Protein AF-A0A9P2UQJ8-F1 (afdb_monomer_lite)

Foldseek 3Di:
DDDDPVNLVVVLVVVQVVQDDQWDQDPVRDIWAACRVVQRDGDDVVSVVSVVVVVVVPDDDDDDDAQKDWDWDADPVRDIDIDIDGDPDHDDQWDDDPQWIQHPQFIDGVCAWTAGPVGTDGSPDDD

Secondary structure (DSSP, 8-state):
----HHHHHHHHHHHHHHH-TT-EE-TTS-EE--SGGGSS-SSHHHHHHHHHHHHHHT-------TTEEEEEEE-TTS-EEEEEEE-SS---SEEEETTEEEETTEEEETTS-EEETTEEE-TTS--

Structure (mmCIF, N/CA/C/O backbone):
data_AF-A0A9P2UQJ8-F1
#
_entry.id   AF-A0A9P2UQJ8-F1
#
loop_
_atom_site.group_PDB
_atom_site.id
_atom_site.type_symbol
_atom_site.label_atom_id
_atom_site.label_alt_id
_atom_site.label_comp_id
_atom_site.label_asym_id
_atom_site.label_entity_id
_atom_site.label_seq_id
_atom_site.pdbx_PDB_ins_code
_atom_site.Cartn_x
_atom_site.Cartn_y
_atom_site.Cartn_z
_atom_site.occupancy
_atom_site.B_iso_or_equiv
_atom_site.auth_seq_id
_atom_site.auth_comp_id
_atom_site.auth_asym_id
_atom_site.auth_atom_id
_atom_site.pdbx_PDB_model_num
ATOM 1 N N . GLU A 1 1 ? 41.812 -7.406 -41.317 1.00 83.56 1 GLU A N 1
ATOM 2 C CA . GLU A 1 1 ? 40.708 -6.963 -42.197 1.00 83.56 1 GLU A CA 1
ATOM 3 C C . GLU A 1 1 ? 40.238 -5.586 -41.745 1.00 83.56 1 GLU A C 1
ATOM 5 O O . GLU A 1 1 ? 40.305 -5.316 -40.551 1.00 83.56 1 GLU A O 1
ATOM 10 N N . ALA A 1 2 ? 39.834 -4.708 -42.665 1.00 92.06 2 ALA A N 1
ATOM 11 C CA . ALA A 1 2 ? 39.291 -3.392 -42.319 1.00 92.06 2 ALA A CA 1
ATOM 12 C C . ALA A 1 2 ? 37.768 -3.473 -42.125 1.00 92.06 2 ALA A C 1
ATOM 14 O O . ALA A 1 2 ? 37.097 -4.201 -42.856 1.00 92.06 2 ALA A O 1
ATOM 15 N N . VAL A 1 3 ? 37.223 -2.710 -41.171 1.00 92.94 3 VAL A N 1
ATOM 16 C CA . VAL A 1 3 ? 35.768 -2.540 -41.018 1.00 92.94 3 VAL A CA 1
ATOM 17 C C . VAL A 1 3 ? 35.234 -1.573 -42.075 1.00 92.94 3 VAL A C 1
ATOM 19 O O . VAL A 1 3 ? 35.863 -0.551 -42.353 1.00 92.94 3 VAL A O 1
ATOM 22 N N . ASN A 1 4 ? 34.079 -1.879 -42.670 1.00 94.56 4 ASN A N 1
ATOM 23 C CA . ASN A 1 4 ? 33.447 -1.034 -43.687 1.00 94.56 4 ASN A CA 1
ATOM 24 C C . ASN A 1 4 ? 32.151 -0.366 -43.185 1.00 94.56 4 ASN A C 1
ATOM 26 O O . ASN A 1 4 ? 31.550 -0.780 -42.192 1.00 94.56 4 ASN A O 1
ATOM 30 N N . GLY A 1 5 ? 31.694 0.667 -43.900 1.00 93.81 5 GLY A N 1
ATOM 31 C CA . GLY A 1 5 ? 30.512 1.445 -43.512 1.00 93.81 5 GLY A CA 1
ATOM 32 C C . GLY A 1 5 ? 29.219 0.627 -43.430 1.00 93.81 5 GLY A C 1
ATOM 33 O O . GLY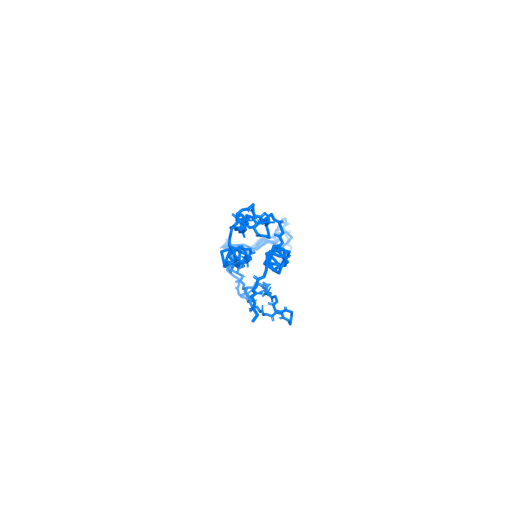 A 1 5 ? 28.381 0.906 -42.578 1.00 93.81 5 GLY A O 1
ATOM 34 N N . SER A 1 6 ? 29.071 -0.422 -44.249 1.00 94.75 6 SER A N 1
ATOM 35 C CA . SER A 1 6 ? 27.896 -1.305 -44.190 1.00 94.75 6 SER A CA 1
ATOM 36 C C . SER A 1 6 ? 27.872 -2.148 -42.912 1.00 94.75 6 SER A C 1
ATOM 38 O O . SER A 1 6 ? 26.819 -2.294 -42.294 1.00 94.75 6 SER A O 1
ATOM 40 N N . GLN A 1 7 ? 29.034 -2.626 -42.451 1.00 96.38 7 GLN A N 1
ATOM 41 C CA . GLN A 1 7 ? 29.155 -3.336 -41.176 1.00 96.38 7 GLN A CA 1
ATOM 42 C C . GLN A 1 7 ? 28.803 -2.409 -40.008 1.00 96.38 7 GLN A C 1
ATOM 44 O O . GLN A 1 7 ? 28.022 -2.795 -39.142 1.00 96.38 7 GLN A O 1
ATOM 49 N N . ILE A 1 8 ? 29.305 -1.169 -40.017 1.00 95.25 8 ILE A N 1
ATOM 50 C CA . ILE A 1 8 ? 28.993 -0.171 -38.982 1.00 95.25 8 ILE A CA 1
ATOM 51 C C . ILE A 1 8 ? 27.499 0.178 -38.993 1.00 95.25 8 ILE A C 1
ATOM 53 O O . ILE A 1 8 ? 26.865 0.159 -37.944 1.00 95.25 8 ILE A O 1
ATOM 57 N N . HIS A 1 9 ? 26.903 0.429 -40.162 1.00 95.25 9 HIS A N 1
ATOM 58 C CA . HIS A 1 9 ? 25.475 0.735 -40.275 1.00 95.25 9 HIS A CA 1
ATOM 59 C C . HIS A 1 9 ? 24.593 -0.414 -39.757 1.00 95.25 9 HIS A C 1
ATOM 61 O O . HIS A 1 9 ? 23.628 -0.178 -39.026 1.00 95.25 9 HIS A O 1
ATOM 67 N N . ASN A 1 10 ? 24.955 -1.663 -40.070 1.00 96.56 10 ASN A N 1
ATOM 68 C CA . ASN A 1 10 ? 24.267 -2.845 -39.552 1.00 96.56 10 ASN A CA 1
ATOM 69 C C . ASN A 1 10 ? 24.370 -2.941 -38.024 1.00 96.56 10 ASN A C 1
ATOM 71 O O . ASN A 1 10 ? 23.375 -3.250 -37.364 1.00 96.56 10 ASN A O 1
ATOM 75 N N . ILE A 1 11 ? 25.537 -2.631 -37.451 1.00 97.00 11 ILE A N 1
ATOM 76 C CA . ILE A 1 11 ? 25.733 -2.572 -35.996 1.00 97.00 11 ILE A CA 1
ATOM 77 C C . ILE A 1 11 ? 24.863 -1.466 -35.382 1.00 97.00 11 ILE A C 1
ATOM 79 O O . ILE A 1 11 ? 24.100 -1.746 -34.457 1.00 97.00 11 ILE A O 1
ATOM 83 N N . SER A 1 12 ? 24.897 -0.240 -35.913 1.00 97.50 12 SER A N 1
ATOM 84 C CA . SER A 1 12 ? 24.104 0.884 -35.392 1.00 97.50 12 SER A CA 1
ATOM 85 C C . SER A 1 12 ? 22.599 0.608 -35.444 1.00 97.50 12 SER A C 1
ATOM 87 O O . SER A 1 12 ? 21.891 0.875 -34.472 1.00 97.50 12 SER A O 1
ATOM 89 N N . ASN A 1 13 ? 22.102 0.004 -36.529 1.00 97.69 13 ASN A N 1
ATOM 90 C CA . ASN A 1 13 ? 20.703 -0.422 -36.626 1.00 97.69 13 ASN A CA 1
ATOM 91 C C . ASN A 1 13 ? 20.366 -1.549 -35.645 1.00 97.69 13 ASN A C 1
ATOM 93 O O . ASN A 1 13 ? 19.287 -1.540 -35.052 1.00 97.69 13 ASN A O 1
ATOM 97 N N . SER A 1 14 ? 21.283 -2.496 -35.438 1.00 98.44 14 SER A N 1
ATOM 98 C CA . SER A 1 14 ? 21.096 -3.569 -34.455 1.00 98.44 14 SER A CA 1
ATOM 99 C C . SER A 1 14 ? 20.966 -3.001 -33.040 1.00 98.44 14 SER A C 1
ATOM 101 O O . SER A 1 14 ? 20.069 -3.403 -32.297 1.00 98.44 14 SER A O 1
ATOM 103 N N . ILE A 1 15 ? 21.791 -2.010 -32.683 1.00 97.88 15 ILE A N 1
ATOM 104 C CA . ILE A 1 15 ? 21.710 -1.316 -31.389 1.00 97.88 15 ILE A CA 1
ATOM 105 C C . ILE A 1 15 ? 20.413 -0.503 -31.288 1.00 97.88 15 ILE A C 1
ATOM 107 O O . ILE A 1 15 ? 19.699 -0.640 -30.296 1.00 97.88 15 ILE A O 1
ATOM 111 N N . LYS A 1 16 ? 20.057 0.282 -32.318 1.00 97.75 16 LYS A N 1
ATOM 112 C CA . LYS A 1 16 ? 18.780 1.017 -32.382 1.00 97.75 16 LYS A CA 1
ATOM 113 C C . LYS A 1 16 ? 17.593 0.096 -32.102 1.00 97.75 16 LYS A C 1
ATOM 115 O O . LYS A 1 16 ? 16.746 0.435 -31.282 1.00 97.75 16 LYS A O 1
ATOM 120 N N . ASN A 1 17 ? 17.543 -1.058 -32.763 1.00 97.31 17 ASN A N 1
ATOM 121 C CA . ASN A 1 17 ? 16.449 -2.015 -32.615 1.00 97.31 17 ASN A CA 1
ATOM 122 C C . ASN A 1 17 ? 16.469 -2.716 -31.251 1.00 97.31 17 ASN A C 1
ATOM 124 O O . ASN A 1 17 ? 15.408 -3.005 -30.709 1.00 97.31 17 ASN A O 1
ATOM 128 N N . SER A 1 18 ? 17.657 -2.947 -30.682 1.00 97.81 18 SER A N 1
ATOM 129 C CA . SER A 1 18 ? 17.806 -3.536 -29.344 1.00 97.81 18 SER A CA 1
ATOM 130 C C . SER A 1 18 ? 17.336 -2.592 -28.235 1.00 97.81 18 SER A C 1
ATOM 132 O O . SER A 1 18 ? 16.740 -3.045 -27.264 1.00 97.81 18 SER A O 1
ATOM 134 N N . ILE A 1 19 ? 17.578 -1.282 -28.372 1.00 97.25 19 ILE A N 1
ATOM 135 C CA . ILE A 1 19 ? 17.044 -0.268 -27.445 1.00 97.25 19 ILE A CA 1
ATOM 136 C C . ILE A 1 19 ? 15.545 -0.040 -27.709 1.00 97.25 19 ILE A C 1
ATOM 138 O O . ILE A 1 19 ? 14.756 0.073 -26.772 1.00 97.25 19 ILE A O 1
ATOM 142 N N . GLY A 1 20 ? 15.148 0.018 -28.983 1.00 96.75 20 GLY A N 1
ATOM 143 C CA . GLY A 1 20 ? 13.767 0.208 -29.420 1.00 96.75 20 GLY A CA 1
ATOM 144 C C . GLY A 1 20 ? 13.236 1.632 -29.216 1.00 96.75 20 GLY A C 1
ATOM 145 O O . GLY A 1 20 ? 13.993 2.602 -29.081 1.00 96.75 20 GLY A O 1
ATOM 146 N N . GLY A 1 21 ? 11.904 1.758 -29.214 1.00 96.31 21 GLY A N 1
ATOM 147 C CA . GLY A 1 21 ? 11.196 3.019 -28.978 1.00 96.31 21 GLY A CA 1
ATOM 148 C C . GLY A 1 21 ? 11.595 4.130 -29.954 1.00 96.31 21 GLY A C 1
ATOM 149 O O . GLY A 1 21 ? 11.667 3.913 -31.161 1.00 96.31 21 GLY A O 1
ATOM 150 N N . ASN A 1 22 ? 11.889 5.317 -29.417 1.00 96.56 22 ASN A N 1
ATOM 151 C CA . ASN A 1 22 ? 12.242 6.512 -30.193 1.00 96.56 22 ASN A CA 1
ATOM 152 C C . ASN A 1 22 ? 13.727 6.568 -30.602 1.00 96.56 22 ASN A C 1
ATOM 154 O O . ASN A 1 22 ? 14.223 7.637 -30.956 1.00 96.56 22 ASN A O 1
ATOM 158 N N . THR A 1 23 ? 14.470 5.464 -30.500 1.00 98.25 23 THR A N 1
ATOM 159 C CA . THR A 1 23 ? 15.896 5.457 -30.844 1.00 98.25 23 THR A CA 1
ATOM 160 C C . THR A 1 23 ? 16.091 5.608 -32.350 1.00 98.25 23 THR A C 1
ATOM 162 O O . THR A 1 23 ? 15.437 4.928 -33.141 1.00 98.25 23 THR A O 1
ATOM 165 N N . VAL A 1 24 ? 17.017 6.469 -32.767 1.00 97.56 24 VAL A N 1
ATOM 166 C CA . VAL A 1 24 ? 17.361 6.719 -34.172 1.00 97.56 24 VAL A CA 1
ATOM 167 C C . VAL A 1 24 ? 18.875 6.702 -34.372 1.00 97.56 24 VAL A C 1
ATOM 169 O O . VAL A 1 24 ? 19.627 7.078 -33.476 1.00 97.56 24 VAL A O 1
ATOM 172 N N . VAL A 1 25 ? 19.308 6.256 -35.556 1.00 97.94 25 VAL A N 1
ATOM 173 C CA . VAL A 1 25 ? 20.685 6.428 -36.043 1.00 97.94 25 VAL A CA 1
ATOM 174 C C . VAL A 1 25 ? 20.712 7.731 -36.836 1.00 97.94 25 VAL A C 1
ATOM 176 O O . VAL A 1 25 ? 19.961 7.868 -37.804 1.00 97.94 25 VAL A O 1
ATOM 179 N N . ASN A 1 26 ? 21.536 8.683 -36.418 1.00 96.69 26 ASN A N 1
ATOM 180 C CA . ASN A 1 26 ? 21.691 9.972 -37.084 1.00 96.69 26 ASN A CA 1
ATOM 181 C C . ASN A 1 26 ? 22.598 9.853 -38.323 1.00 96.69 26 ASN A C 1
ATOM 183 O O . ASN A 1 26 ? 23.359 8.889 -38.440 1.00 96.69 26 ASN A O 1
ATOM 187 N N . PRO A 1 27 ? 22.573 10.836 -39.245 1.00 95.31 27 PRO A N 1
ATOM 188 C CA . PRO A 1 27 ? 23.441 10.832 -40.426 1.00 95.31 27 PRO A CA 1
ATOM 189 C C . PRO A 1 27 ? 24.945 10.775 -40.116 1.00 95.31 27 PRO A C 1
ATOM 191 O O . PRO A 1 27 ? 25.710 10.249 -40.918 1.00 95.31 27 PRO A O 1
ATOM 194 N N . ASP A 1 28 ? 25.367 11.282 -38.955 1.00 94.31 28 ASP A N 1
ATOM 195 C CA . ASP A 1 28 ? 26.755 11.223 -38.472 1.00 94.31 28 ASP A CA 1
ATOM 196 C C . ASP A 1 28 ? 27.124 9.871 -37.822 1.00 94.31 28 ASP A C 1
ATOM 198 O O . ASP A 1 28 ? 28.241 9.691 -37.340 1.00 94.31 28 ASP A O 1
ATOM 202 N N . GLY A 1 29 ? 26.192 8.913 -37.802 1.00 93.00 29 GLY A N 1
ATOM 203 C CA . GLY A 1 29 ? 26.358 7.588 -37.210 1.00 93.00 29 GLY A CA 1
ATOM 204 C C . GLY A 1 29 ? 26.105 7.526 -35.702 1.00 93.00 29 GLY A C 1
ATOM 205 O O . GLY A 1 29 ? 26.084 6.422 -35.149 1.00 93.00 29 GLY A O 1
ATOM 206 N N . SER A 1 30 ? 25.880 8.663 -35.034 1.00 95.94 30 SER A N 1
ATOM 207 C CA . SER A 1 30 ? 25.524 8.697 -33.614 1.00 95.94 30 SER A CA 1
ATOM 208 C C . SER A 1 30 ? 24.115 8.143 -33.366 1.00 95.94 30 SER A C 1
ATOM 210 O O . SER A 1 30 ? 23.277 8.068 -34.267 1.00 95.94 30 SER A O 1
ATOM 212 N N . LEU A 1 31 ? 23.846 7.744 -32.122 1.00 97.75 31 LEU A N 1
ATOM 213 C CA . LEU A 1 31 ? 22.529 7.290 -31.683 1.00 97.75 31 LEU A CA 1
ATOM 214 C C . LEU A 1 31 ? 21.880 8.362 -30.811 1.00 97.75 31 LEU A C 1
ATOM 216 O O . LEU A 1 31 ? 22.459 8.800 -29.818 1.00 97.75 31 LEU A O 1
ATOM 220 N N . THR A 1 32 ? 20.646 8.733 -31.138 1.00 97.62 32 THR A N 1
ATOM 221 C CA . THR A 1 32 ? 19.792 9.530 -30.251 1.00 97.62 32 THR A CA 1
ATOM 222 C C . THR A 1 32 ? 18.635 8.671 -29.787 1.00 97.62 32 THR 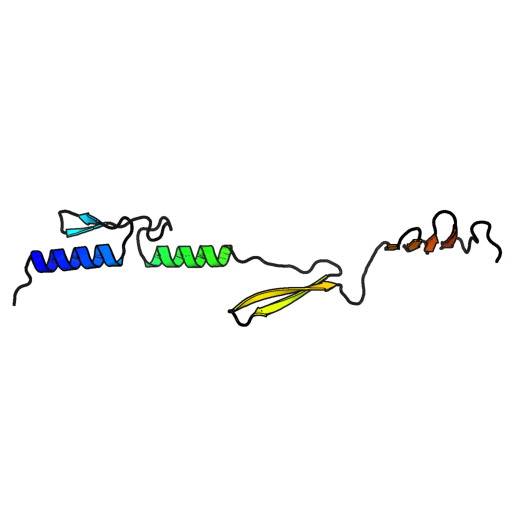A C 1
ATOM 224 O O . THR A 1 32 ? 17.966 8.029 -30.591 1.00 97.62 32 THR A O 1
ATOM 227 N N . THR A 1 33 ? 18.390 8.652 -28.482 1.00 97.75 33 THR A N 1
ATOM 228 C CA . THR A 1 33 ? 17.258 7.953 -27.878 1.00 97.75 33 THR A CA 1
ATOM 229 C C . THR A 1 33 ? 16.554 8.874 -26.895 1.00 97.75 33 THR A C 1
ATOM 231 O O . THR A 1 33 ? 17.147 9.799 -26.340 1.00 97.75 33 THR A O 1
ATOM 234 N N . SER A 1 34 ? 15.261 8.656 -26.708 1.00 97.81 34 SER A N 1
ATOM 235 C CA . SER A 1 34 ? 14.437 9.412 -25.775 1.00 97.81 34 SER A CA 1
ATOM 236 C C . SER A 1 34 ? 13.290 8.540 -25.294 1.00 97.81 34 SER A C 1
ATOM 238 O O . SER A 1 34 ? 12.880 7.606 -25.983 1.00 97.81 34 SER A O 1
ATOM 240 N N . ASN A 1 35 ? 12.762 8.870 -24.117 1.00 97.69 35 ASN A N 1
ATOM 241 C CA . ASN A 1 35 ? 11.570 8.246 -23.559 1.00 97.69 35 ASN A CA 1
ATOM 242 C C . ASN A 1 35 ? 11.608 6.702 -23.576 1.00 97.69 35 ASN A C 1
ATOM 244 O O . ASN A 1 35 ? 10.627 6.053 -23.948 1.00 97.69 35 ASN A O 1
ATOM 248 N N . ILE A 1 36 ? 12.748 6.106 -23.205 1.00 97.94 36 ILE A N 1
ATOM 249 C CA . ILE A 1 36 ? 12.937 4.648 -23.234 1.00 97.94 36 ILE A CA 1
ATOM 250 C C . ILE A 1 36 ? 11.861 3.996 -22.361 1.00 97.94 36 ILE A C 1
ATOM 252 O O . ILE A 1 36 ? 11.735 4.319 -21.179 1.00 97.94 36 ILE A O 1
ATOM 256 N N . GLY A 1 37 ? 11.056 3.111 -22.954 1.00 96.06 37 GLY A N 1
ATOM 257 C CA . 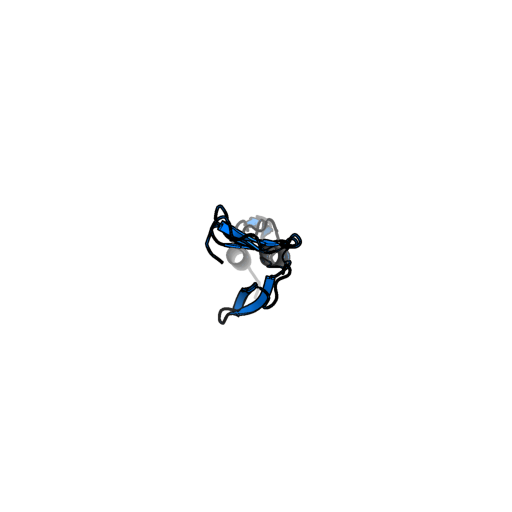GLY A 1 37 ? 9.962 2.429 -22.259 1.00 96.06 37 GLY A CA 1
ATOM 258 C C . GLY A 1 37 ? 8.872 3.357 -21.705 1.00 96.06 37 GLY A C 1
ATOM 259 O O . GLY A 1 37 ? 8.186 2.973 -20.766 1.00 96.06 37 GLY A O 1
ATOM 260 N N . GLY A 1 38 ? 8.733 4.585 -22.221 1.00 97.06 38 GLY A N 1
ATOM 261 C CA . GLY A 1 38 ? 7.751 5.550 -21.711 1.00 97.06 38 GLY A CA 1
ATOM 262 C C . GLY A 1 38 ? 8.146 6.234 -20.394 1.00 97.06 38 GLY A C 1
ATOM 263 O O . GLY A 1 38 ? 7.312 6.876 -19.765 1.00 97.06 38 GLY A O 1
ATOM 264 N N . THR A 1 39 ? 9.403 6.101 -19.958 1.00 97.81 39 THR A N 1
ATOM 265 C CA . THR A 1 39 ? 9.892 6.612 -18.659 1.00 97.81 39 THR A CA 1
ATOM 266 C C . THR A 1 39 ? 10.272 8.097 -18.661 1.00 97.81 39 THR A C 1
ATOM 268 O O . THR A 1 39 ? 10.672 8.645 -17.633 1.00 97.81 39 THR A O 1
ATOM 271 N N . GLY A 1 40 ? 10.247 8.752 -19.823 1.00 97.75 40 GLY A N 1
ATOM 272 C CA . GLY A 1 40 ? 10.779 10.102 -20.020 1.00 97.75 40 GLY A CA 1
ATOM 273 C C . GLY A 1 40 ? 12.312 10.199 -19.993 1.00 97.75 40 GLY A C 1
ATOM 274 O O . GLY A 1 40 ? 12.842 11.300 -20.123 1.00 97.75 40 GLY A O 1
ATOM 275 N N . LYS A 1 41 ? 13.048 9.087 -19.840 1.00 98.19 41 LYS A N 1
ATOM 276 C CA . LYS A 1 41 ? 14.523 9.075 -19.769 1.00 98.19 41 LYS A CA 1
ATOM 277 C C . LYS A 1 41 ? 15.166 8.746 -21.117 1.00 98.19 41 LYS A C 1
ATOM 279 O O . LYS A 1 41 ? 14.573 8.068 -21.955 1.00 98.19 41 LYS A O 1
ATOM 284 N N . ASN A 1 42 ? 16.392 9.220 -21.320 1.00 97.44 42 ASN A N 1
ATOM 285 C CA . ASN A 1 42 ? 17.166 9.076 -22.561 1.00 97.44 42 ASN A CA 1
ATOM 286 C C . ASN A 1 42 ? 18.388 8.148 -22.425 1.00 97.44 42 ASN A C 1
ATOM 288 O O . ASN A 1 42 ? 19.222 8.089 -23.321 1.00 97.44 42 ASN A O 1
ATOM 292 N N . ASN A 1 43 ? 18.516 7.427 -21.314 1.00 97.12 43 ASN A N 1
ATOM 293 C CA . ASN A 1 43 ? 19.506 6.370 -21.150 1.00 97.12 43 ASN A CA 1
ATOM 294 C C . ASN A 1 43 ? 18.907 5.210 -20.343 1.00 97.12 43 ASN A C 1
ATOM 296 O O . ASN A 1 43 ? 17.961 5.389 -19.573 1.00 97.12 43 ASN A O 1
ATOM 300 N N . ILE A 1 44 ? 19.449 4.010 -20.555 1.00 97.94 44 ILE A N 1
ATOM 301 C CA . ILE A 1 44 ? 18.879 2.762 -20.030 1.00 97.94 44 ILE A CA 1
ATOM 302 C C . ILE A 1 44 ? 18.959 2.708 -18.501 1.00 97.94 44 ILE A C 1
ATOM 304 O O . ILE A 1 44 ? 17.996 2.297 -17.857 1.00 97.94 44 ILE A O 1
ATOM 308 N N . ASN A 1 45 ? 20.075 3.144 -17.912 1.00 98.44 45 ASN A N 1
ATOM 309 C CA . ASN A 1 45 ? 20.262 3.113 -16.462 1.00 98.44 45 ASN A CA 1
ATOM 310 C C . ASN A 1 45 ? 19.202 3.954 -15.739 1.00 98.44 45 ASN A C 1
ATOM 312 O O . ASN A 1 45 ? 18.592 3.497 -14.768 1.00 98.44 45 ASN A O 1
ATOM 316 N N . ASP A 1 46 ? 18.945 5.159 -16.239 1.00 98.50 46 ASP A N 1
ATOM 317 C CA . ASP A 1 46 ? 17.973 6.063 -15.636 1.00 98.50 46 ASP A CA 1
ATOM 318 C C . ASP A 1 46 ? 16.542 5.603 -15.898 1.00 98.50 46 ASP A C 1
ATOM 320 O O . ASP A 1 46 ? 15.707 5.708 -15.003 1.00 98.50 46 ASP A O 1
ATOM 324 N N . ALA A 1 47 ? 16.253 5.044 -17.077 1.00 98.56 47 ALA A N 1
ATOM 325 C CA . ALA A 1 47 ? 14.950 4.446 -17.365 1.00 98.56 47 ALA A CA 1
ATOM 326 C C . ALA A 1 47 ? 14.640 3.286 -16.400 1.00 98.56 47 ALA A C 1
ATOM 328 O O . ALA A 1 47 ? 13.567 3.248 -15.799 1.00 98.56 47 ALA A O 1
ATOM 329 N N . ILE A 1 48 ? 15.596 2.375 -16.181 1.00 98.50 48 ILE A N 1
ATOM 330 C CA . ILE A 1 48 ? 15.456 1.264 -15.223 1.00 98.50 48 ILE A CA 1
ATOM 331 C C . ILE A 1 48 ? 15.321 1.793 -13.791 1.00 98.50 48 ILE A C 1
ATOM 333 O O . ILE A 1 48 ? 14.500 1.297 -13.014 1.00 98.50 48 ILE A O 1
ATOM 337 N N . SER A 1 49 ? 16.101 2.814 -13.435 1.00 98.56 49 SER A N 1
ATOM 338 C CA . SER A 1 49 ? 16.017 3.454 -12.121 1.00 98.56 49 SER A CA 1
ATOM 339 C C . SER A 1 49 ? 14.655 4.112 -11.897 1.00 98.56 49 SER A C 1
ATOM 341 O O . SER A 1 49 ? 14.093 3.981 -10.809 1.00 98.56 49 SER A O 1
ATOM 343 N N . GLU A 1 50 ? 14.089 4.758 -12.920 1.00 98.62 50 GLU A N 1
ATOM 344 C CA . GLU A 1 50 ? 12.739 5.323 -12.880 1.00 98.62 50 GLU A CA 1
ATOM 345 C C . GLU A 1 50 ? 11.701 4.221 -12.672 1.00 98.62 50 GLU A C 1
ATOM 347 O O . GLU A 1 50 ? 10.942 4.301 -11.713 1.00 98.62 50 GLU A O 1
ATOM 352 N N . VAL A 1 51 ? 11.736 3.138 -13.458 1.00 98.25 51 VAL A N 1
ATOM 353 C CA . VAL A 1 51 ? 10.818 1.994 -13.289 1.00 98.25 51 VAL A CA 1
ATOM 354 C C . VAL A 1 51 ? 10.901 1.414 -11.875 1.00 98.25 51 VAL A C 1
ATOM 356 O O . VAL A 1 51 ? 9.873 1.183 -11.235 1.00 98.25 51 VAL A O 1
ATOM 359 N N . LYS A 1 52 ? 12.114 1.231 -11.338 1.00 98.06 52 LYS A N 1
ATOM 360 C CA . LYS A 1 52 ? 12.324 0.771 -9.957 1.00 98.06 52 LYS A CA 1
ATOM 361 C C . LYS A 1 52 ? 11.715 1.737 -8.940 1.00 98.06 52 LYS A C 1
ATOM 363 O O . LYS A 1 52 ? 11.119 1.294 -7.957 1.00 98.06 52 LYS A O 1
ATOM 368 N N . ASN A 1 53 ? 11.862 3.041 -9.149 1.00 97.75 53 ASN A N 1
ATOM 369 C CA . ASN A 1 53 ? 11.293 4.058 -8.270 1.00 97.75 53 ASN A CA 1
ATOM 370 C C . ASN A 1 53 ? 9.764 4.104 -8.365 1.00 97.75 53 ASN A C 1
ATOM 372 O O . ASN A 1 53 ? 9.108 4.171 -7.326 1.00 97.75 53 ASN A O 1
ATOM 376 N N . THR A 1 54 ? 9.191 4.013 -9.566 1.00 97.75 54 THR A N 1
ATOM 377 C CA . THR A 1 54 ? 7.743 3.908 -9.782 1.00 97.75 54 THR A CA 1
ATOM 378 C C . THR A 1 54 ? 7.184 2.676 -9.079 1.00 97.75 54 THR A C 1
ATOM 380 O O . THR A 1 54 ? 6.234 2.803 -8.312 1.00 97.75 54 THR A O 1
ATOM 383 N N . ALA A 1 55 ? 7.815 1.509 -9.243 1.00 96.06 55 ALA A N 1
ATOM 384 C CA . ALA A 1 55 ? 7.401 0.276 -8.576 1.00 96.06 55 ALA A CA 1
ATOM 385 C C . ALA A 1 55 ? 7.465 0.393 -7.042 1.00 96.06 55 ALA A C 1
ATOM 387 O O . ALA A 1 55 ? 6.545 -0.036 -6.350 1.00 96.06 55 ALA A O 1
ATOM 388 N N . LYS A 1 56 ? 8.510 1.034 -6.495 1.00 94.31 56 LYS A N 1
ATOM 389 C CA . LYS A 1 56 ? 8.606 1.314 -5.052 1.00 94.31 56 LYS A CA 1
ATOM 390 C C . LYS A 1 56 ? 7.498 2.245 -4.559 1.00 94.31 56 LYS A C 1
ATOM 392 O O . LYS A 1 56 ? 6.938 1.996 -3.498 1.00 94.31 56 LYS A O 1
ATOM 397 N N . LYS A 1 57 ? 7.197 3.310 -5.308 1.00 95.06 57 LYS A N 1
ATOM 398 C CA . LYS A 1 57 ? 6.145 4.283 -4.963 1.00 95.06 57 LYS A CA 1
ATOM 399 C C . LYS A 1 57 ? 4.741 3.690 -5.075 1.00 95.06 57 LYS A C 1
ATOM 401 O O . LYS A 1 57 ? 3.862 4.099 -4.331 1.00 95.06 57 LYS A O 1
ATOM 406 N N . ALA A 1 58 ? 4.538 2.737 -5.982 1.00 95.62 58 ALA A N 1
ATOM 407 C CA . ALA A 1 58 ? 3.260 2.057 -6.162 1.00 95.62 58 ALA A CA 1
ATOM 408 C C . ALA A 1 58 ? 2.910 1.096 -5.009 1.00 95.62 58 ALA A C 1
ATOM 410 O O . ALA A 1 58 ? 1.784 0.605 -4.956 1.00 95.62 58 ALA A O 1
ATOM 411 N N . LYS A 1 59 ? 3.843 0.814 -4.085 1.00 92.94 59 LYS A N 1
ATOM 412 C CA . LYS A 1 59 ? 3.595 -0.068 -2.941 1.00 92.94 59 LYS A CA 1
ATOM 413 C C . LYS A 1 59 ? 2.529 0.535 -2.019 1.00 92.94 59 LYS A C 1
ATOM 415 O O . LYS A 1 59 ? 2.745 1.575 -1.404 1.00 92.94 59 LYS A O 1
ATOM 420 N N . THR A 1 60 ? 1.403 -0.158 -1.876 1.00 94.25 60 THR A N 1
ATOM 421 C CA . THR A 1 60 ? 0.385 0.147 -0.864 1.00 94.25 60 THR A CA 1
ATOM 422 C C . THR A 1 60 ? 0.848 -0.309 0.519 1.00 94.25 60 THR A C 1
ATOM 424 O O . THR A 1 60 ? 1.521 -1.331 0.653 1.00 94.25 60 THR A O 1
ATOM 427 N N . THR A 1 61 ? 0.467 0.439 1.552 1.00 94.94 61 THR A N 1
ATOM 428 C CA . THR A 1 61 ? 0.735 0.113 2.957 1.00 94.94 61 THR A CA 1
ATOM 429 C C . THR A 1 61 ? -0.5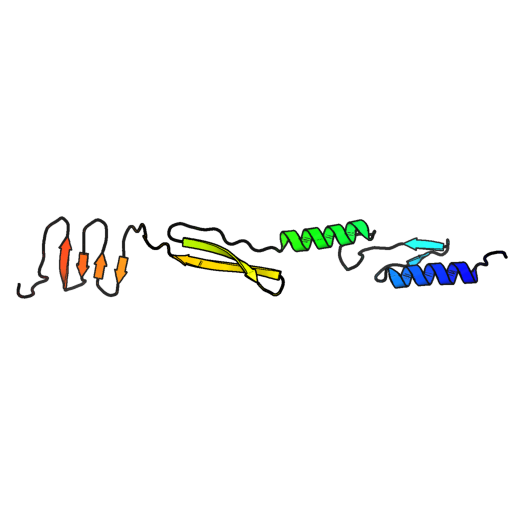68 0.024 3.739 1.00 94.94 61 THR A C 1
ATOM 431 O O . THR A 1 61 ? -1.505 0.773 3.463 1.00 94.94 61 THR A O 1
ATOM 434 N N . VAL A 1 62 ? -0.602 -0.838 4.753 1.00 97.75 62 VAL A N 1
ATOM 435 C CA . VAL A 1 62 ? -1.693 -0.915 5.730 1.00 97.75 62 VAL A CA 1
ATOM 436 C C . VAL A 1 62 ? -1.092 -0.683 7.111 1.00 97.75 62 VAL A C 1
ATOM 438 O O . VAL A 1 62 ? -0.125 -1.345 7.480 1.00 97.75 62 VAL A O 1
ATOM 441 N N . THR A 1 63 ? -1.650 0.267 7.855 1.00 97.44 63 THR A N 1
ATOM 442 C CA . THR A 1 63 ? -1.179 0.635 9.195 1.00 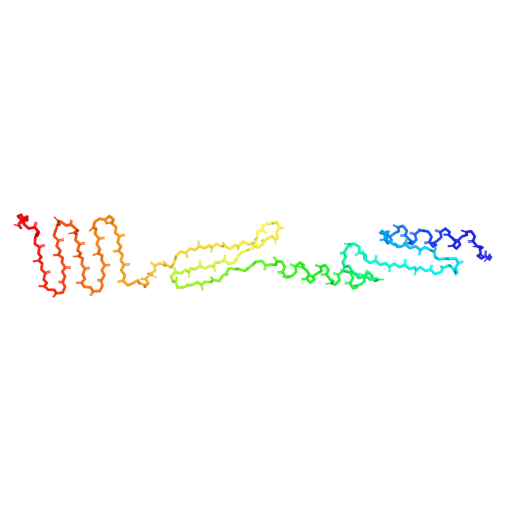97.44 63 THR A CA 1
ATOM 443 C C . THR A 1 63 ? -2.217 0.222 10.226 1.00 97.44 63 THR A C 1
ATOM 445 O O . THR A 1 63 ? -3.417 0.373 10.001 1.00 97.44 63 THR A O 1
ATOM 448 N N . GLU A 1 64 ? -1.756 -0.286 11.364 1.00 98.38 64 GLU A N 1
ATOM 449 C CA . GLU A 1 64 ? -2.620 -0.576 12.504 1.00 98.38 64 GLU A CA 1
ATOM 450 C C . GLU A 1 64 ? -3.189 0.719 13.095 1.00 98.38 64 GLU A C 1
ATOM 452 O O . GLU A 1 64 ? -2.449 1.642 13.435 1.00 98.38 64 GLU A O 1
ATOM 457 N N . GLY A 1 65 ? -4.513 0.772 13.225 1.00 97.88 65 GLY A N 1
ATOM 458 C CA . GLY A 1 65 ? -5.204 1.765 14.043 1.00 97.88 65 GLY A CA 1
ATOM 459 C C . GLY A 1 65 ? -5.554 1.221 15.430 1.00 97.88 65 GLY A C 1
ATOM 460 O O . GLY A 1 65 ? -5.213 0.089 15.788 1.00 97.88 65 GLY A O 1
ATOM 461 N N . ASP A 1 66 ? -6.299 2.007 16.207 1.00 98.12 66 ASP A N 1
ATOM 462 C CA . ASP A 1 66 ? -6.862 1.536 17.474 1.00 98.12 66 ASP A CA 1
ATOM 463 C C . ASP A 1 66 ? -7.717 0.286 17.260 1.00 98.12 66 ASP A C 1
ATOM 465 O O . ASP A 1 66 ? -8.440 0.167 16.273 1.00 98.12 66 ASP A O 1
ATOM 469 N N . ASN A 1 67 ? -7.637 -0.656 18.202 1.00 98.56 67 ASN A N 1
ATOM 470 C CA . ASN A 1 67 ? -8.360 -1.930 18.167 1.00 98.56 67 ASN A CA 1
ATOM 471 C C . ASN A 1 67 ? -8.078 -2.849 16.960 1.00 98.56 67 ASN A C 1
ATOM 473 O O . ASN A 1 67 ? -8.669 -3.926 16.895 1.00 98.56 67 ASN A O 1
ATOM 477 N N . ILE A 1 68 ? -7.162 -2.495 16.057 1.00 98.62 68 ILE A N 1
ATOM 478 C CA . ILE A 1 68 ? -6.797 -3.296 14.882 1.00 98.62 68 ILE A CA 1
ATOM 479 C C . ILE A 1 68 ? -5.412 -3.928 15.065 1.00 98.62 68 ILE A C 1
ATOM 481 O O . ILE A 1 68 ? -4.546 -3.381 15.746 1.00 98.62 68 ILE A O 1
ATOM 485 N N . VAL A 1 69 ? -5.235 -5.101 14.462 1.00 98.25 69 VAL A N 1
ATOM 486 C CA . VAL A 1 69 ? -3.963 -5.798 14.258 1.00 98.25 69 VAL A CA 1
ATOM 487 C C . VAL A 1 69 ? -3.803 -6.050 12.761 1.00 98.25 69 VAL A C 1
ATOM 489 O O . VAL A 1 69 ? -4.753 -6.473 12.099 1.00 98.25 69 VAL A O 1
ATOM 492 N N . VAL A 1 70 ? -2.615 -5.795 12.226 1.00 98.56 70 VAL A N 1
ATOM 493 C CA . VAL A 1 70 ? -2.250 -5.992 10.823 1.00 98.56 70 VAL A CA 1
ATOM 494 C C . VAL A 1 70 ? -0.983 -6.830 10.783 1.00 98.56 70 VAL A C 1
ATOM 496 O O . VAL A 1 70 ? 0.082 -6.412 11.233 1.00 98.56 70 VAL A O 1
ATOM 499 N N . LYS A 1 71 ? -1.077 -8.016 10.188 1.00 97.81 71 LYS A N 1
ATOM 500 C CA . LYS A 1 71 ? 0.059 -8.918 10.016 1.00 97.81 71 LYS A CA 1
ATOM 501 C C . LYS A 1 71 ? 0.484 -8.962 8.552 1.00 97.81 71 LYS A C 1
ATOM 503 O O . LYS A 1 71 ? -0.259 -9.437 7.694 1.00 97.81 71 LYS A O 1
ATOM 508 N N . GLU A 1 72 ? 1.697 -8.488 8.277 1.00 97.69 72 GLU A N 1
ATOM 509 C CA . GLU A 1 72 ? 2.315 -8.607 6.953 1.00 97.69 72 GLU A CA 1
ATOM 510 C C . GLU A 1 72 ? 2.838 -10.034 6.733 1.00 97.69 72 GLU A C 1
ATOM 512 O O . GLU A 1 72 ? 3.500 -10.625 7.590 1.00 97.69 72 GLU A O 1
ATOM 517 N N . THR A 1 73 ? 2.541 -10.591 5.563 1.00 97.50 73 THR A N 1
ATOM 518 C CA . THR A 1 73 ? 3.038 -11.892 5.101 1.00 97.50 73 THR A CA 1
ATOM 519 C C . THR A 1 73 ? 3.430 -11.805 3.629 1.00 97.50 73 THR A C 1
ATOM 521 O O . THR A 1 73 ? 3.003 -10.899 2.913 1.00 97.50 73 THR A O 1
ATOM 524 N N . VAL A 1 74 ? 4.256 -12.742 3.167 1.00 97.44 74 VAL A N 1
ATOM 525 C CA . VAL A 1 74 ? 4.628 -12.858 1.751 1.00 97.44 74 VAL A CA 1
ATOM 526 C C . VAL A 1 74 ? 3.944 -14.088 1.172 1.00 97.44 74 VAL A C 1
ATOM 528 O O . VAL A 1 74 ? 4.092 -15.197 1.693 1.00 97.44 74 VAL A O 1
ATOM 531 N N . ASN A 1 75 ? 3.181 -13.885 0.104 1.00 97.25 75 ASN A N 1
ATOM 532 C CA . ASN A 1 75 ? 2.525 -14.950 -0.638 1.00 97.25 75 ASN A CA 1
ATOM 533 C C . ASN A 1 75 ? 3.547 -15.773 -1.436 1.00 97.25 75 ASN A C 1
ATOM 535 O O . ASN A 1 75 ? 4.671 -15.345 -1.694 1.00 97.25 75 ASN A O 1
ATOM 539 N N . LYS A 1 76 ? 3.143 -16.964 -1.891 1.00 97.69 76 LYS A N 1
ATOM 540 C CA . LYS A 1 76 ? 4.007 -17.842 -2.704 1.00 97.69 76 LYS A CA 1
ATOM 541 C C . LYS A 1 76 ? 4.452 -17.209 -4.026 1.00 97.69 76 LYS A C 1
ATOM 543 O O . LYS A 1 76 ? 5.503 -17.573 -4.537 1.00 97.69 76 LYS A O 1
ATOM 548 N N . ASP A 1 77 ? 3.664 -16.285 -4.569 1.00 97.25 77 ASP A N 1
ATOM 549 C CA . ASP A 1 77 ? 3.980 -15.531 -5.787 1.00 97.25 77 ASP A CA 1
ATOM 550 C C . ASP A 1 77 ? 4.885 -14.308 -5.531 1.00 97.25 77 ASP A C 1
ATOM 552 O O . ASP A 1 77 ? 5.199 -13.564 -6.457 1.00 97.25 77 ASP A O 1
ATOM 556 N N . GLY A 1 78 ? 5.313 -14.095 -4.281 1.00 95.94 78 GLY A N 1
ATOM 557 C CA . GLY A 1 78 ? 6.149 -12.971 -3.869 1.00 95.94 78 GLY A CA 1
ATOM 558 C C . GLY A 1 78 ? 5.384 -11.677 -3.583 1.00 95.94 78 GLY A C 1
ATOM 559 O O . GLY A 1 78 ? 6.010 -10.697 -3.175 1.00 95.94 78 GLY A O 1
ATOM 560 N N . SER A 1 79 ? 4.057 -11.645 -3.757 1.00 95.38 79 SER A N 1
ATOM 561 C CA . SER A 1 79 ? 3.243 -10.483 -3.387 1.00 95.38 79 SER A CA 1
ATOM 562 C C . SER A 1 79 ? 3.123 -10.333 -1.865 1.00 95.38 79 SER A C 1
ATOM 564 O O . SER A 1 79 ? 3.171 -11.306 -1.110 1.00 95.38 79 SER A O 1
ATOM 566 N N . THR A 1 80 ? 2.977 -9.093 -1.396 1.00 96.50 80 THR A N 1
ATOM 567 C CA . THR A 1 80 ? 2.732 -8.792 0.020 1.00 96.50 80 THR A CA 1
ATOM 568 C C . THR A 1 80 ? 1.245 -8.950 0.340 1.00 96.50 80 THR A C 1
ATOM 570 O O . THR A 1 80 ? 0.404 -8.384 -0.355 1.00 96.50 80 THR A O 1
ATOM 573 N N . ASN A 1 81 ? 0.923 -9.671 1.413 1.00 97.06 81 ASN A N 1
ATOM 574 C CA . ASN A 1 81 ? -0.424 -9.793 1.966 1.00 97.06 81 ASN A CA 1
ATOM 575 C C . ASN A 1 81 ? -0.503 -9.142 3.353 1.00 97.06 81 ASN A C 1
ATOM 577 O O . ASN A 1 81 ? 0.409 -9.298 4.168 1.00 97.06 81 ASN A O 1
ATOM 581 N N . TYR A 1 82 ? -1.618 -8.467 3.629 1.00 98.06 82 TYR A N 1
ATOM 582 C CA . TYR A 1 82 ? -1.914 -7.842 4.916 1.00 98.06 82 TYR A CA 1
ATOM 583 C C . TYR A 1 82 ? -3.153 -8.501 5.523 1.00 98.06 82 TYR A C 1
ATOM 585 O O . TYR A 1 82 ? -4.276 -8.256 5.087 1.00 98.06 82 TYR A O 1
ATOM 593 N N . GLU A 1 83 ? -2.951 -9.346 6.531 1.00 98.06 83 GLU A N 1
ATOM 594 C CA . GLU A 1 83 ? -4.044 -9.935 7.303 1.00 98.06 83 GLU A CA 1
ATOM 595 C C . GLU A 1 83 ? -4.489 -8.934 8.375 1.00 98.06 83 GLU A C 1
ATOM 597 O O . GLU A 1 83 ? -3.724 -8.616 9.285 1.00 98.06 83 GLU A O 1
ATOM 602 N N . VAL A 1 84 ? -5.713 -8.416 8.246 1.00 98.44 84 VAL A N 1
ATOM 603 C CA . VAL A 1 84 ? -6.285 -7.424 9.166 1.00 98.44 84 VAL A CA 1
ATOM 604 C C . VAL A 1 84 ? -7.292 -8.102 10.085 1.00 98.44 84 VAL A C 1
ATOM 606 O O . VAL A 1 84 ? -8.173 -8.831 9.633 1.00 98.44 84 VAL A O 1
ATOM 609 N N . SER A 1 85 ? -7.169 -7.865 11.383 1.00 98.50 85 SER A N 1
ATOM 610 C CA . SER A 1 85 ? -8.046 -8.421 12.415 1.00 98.50 85 SER A CA 1
ATOM 611 C C . SER A 1 85 ? -8.292 -7.400 13.519 1.00 98.50 85 SER A C 1
ATOM 613 O O . SER A 1 85 ? -7.573 -6.410 13.638 1.00 98.50 85 SER A O 1
ATOM 615 N N . THR A 1 86 ? -9.295 -7.636 14.359 1.00 98.62 86 THR A N 1
ATOM 616 C CA . THR A 1 86 ? -9.446 -6.873 15.600 1.00 98.62 86 THR A CA 1
ATOM 617 C C . THR A 1 86 ? -8.505 -7.415 16.676 1.00 98.62 86 THR A C 1
ATOM 619 O O . THR A 1 86 ? -8.154 -8.599 16.681 1.00 98.62 86 THR A O 1
ATOM 622 N N . LYS A 1 87 ? -8.125 -6.570 17.635 1.00 98.56 87 LYS A N 1
ATOM 623 C CA . LYS A 1 87 ? -7.507 -7.023 18.888 1.00 98.56 87 LYS A CA 1
ATOM 624 C C . LYS A 1 87 ? -8.479 -7.949 19.632 1.00 98.56 87 LYS A C 1
ATOM 626 O O . LYS A 1 87 ? -9.691 -7.878 19.437 1.00 98.56 87 LYS A O 1
ATOM 631 N N . LYS A 1 88 ? -7.942 -8.831 20.480 1.00 98.00 88 LYS A N 1
ATOM 632 C CA . LYS A 1 88 ? -8.766 -9.690 21.350 1.00 98.00 88 LYS A CA 1
ATOM 633 C C . LYS A 1 88 ? -9.522 -8.864 22.389 1.00 98.00 88 LYS A C 1
ATOM 635 O O . LYS A 1 88 ? -10.700 -9.105 22.615 1.00 98.00 88 LYS A O 1
ATOM 640 N N . ASP A 1 89 ? -8.839 -7.867 22.944 1.00 98.00 89 ASP A N 1
ATOM 641 C CA . ASP A 1 89 ? -9.395 -6.904 23.885 1.00 98.00 89 ASP A CA 1
ATOM 642 C C . ASP A 1 89 ? -9.573 -5.560 23.175 1.00 98.00 89 ASP A C 1
ATOM 644 O O . ASP A 1 89 ? -8.634 -5.039 22.565 1.00 98.00 89 ASP A O 1
ATOM 648 N N . LEU A 1 90 ? -10.791 -5.019 23.233 1.00 98.38 90 LEU A N 1
ATOM 649 C CA . LEU A 1 90 ? -11.159 -3.768 22.573 1.00 98.38 90 LEU A CA 1
ATOM 650 C C . LEU A 1 90 ? -11.357 -2.666 23.610 1.00 98.38 90 LEU A C 1
ATOM 652 O O . LEU A 1 90 ? -12.105 -2.839 24.574 1.00 98.38 90 LEU A O 1
ATOM 656 N N . THR A 1 91 ? -10.760 -1.505 23.363 1.00 97.75 91 THR A N 1
ATOM 657 C CA . THR A 1 91 ? -11.039 -0.287 24.127 1.00 97.75 91 THR A CA 1
ATOM 658 C C . THR A 1 91 ? -12.084 0.522 23.372 1.00 97.75 91 THR A C 1
ATOM 660 O O . THR A 1 91 ? -11.817 1.023 22.279 1.00 97.75 91 THR A O 1
ATOM 663 N N . LEU A 1 92 ? -13.289 0.625 23.930 1.00 97.62 92 LEU A N 1
ATOM 664 C CA . LEU A 1 92 ? -14.446 1.253 23.290 1.00 97.62 92 LEU A CA 1
ATOM 665 C C . LEU A 1 92 ? -15.138 2.206 24.267 1.00 97.62 92 LEU A C 1
ATOM 667 O O . LEU A 1 92 ? -15.205 1.934 25.461 1.00 97.62 92 LEU A O 1
ATOM 671 N N . ASN A 1 93 ? -15.714 3.291 23.748 1.00 98.12 93 ASN A N 1
ATOM 672 C CA . ASN A 1 93 ? -16.554 4.195 24.545 1.00 98.12 93 ASN A CA 1
ATOM 673 C C . ASN A 1 93 ? -17.987 3.658 24.714 1.00 98.12 93 ASN A C 1
ATOM 675 O O . ASN A 1 93 ? -18.646 3.921 25.721 1.00 98.12 93 ASN A O 1
ATOM 679 N N . SER A 1 94 ? -18.486 2.929 23.711 1.00 98.31 94 SER A N 1
ATOM 680 C CA . SER A 1 94 ? -19.825 2.340 23.709 1.00 98.31 94 SER A CA 1
ATOM 681 C C . SER A 1 94 ? -19.947 1.204 22.696 1.00 98.31 94 SER A C 1
ATOM 683 O O . SER A 1 94 ? -19.289 1.236 21.656 1.00 98.31 94 SER A O 1
ATOM 685 N N . VAL A 1 95 ? -20.861 0.271 22.951 1.00 98.44 95 VAL A N 1
ATOM 686 C CA . VAL A 1 95 ? -21.294 -0.790 22.035 1.00 98.44 95 VAL A CA 1
ATOM 687 C C . VAL A 1 95 ? -22.813 -0.726 21.924 1.00 98.44 95 VAL A C 1
ATOM 689 O O . VAL A 1 95 ? -23.498 -0.656 22.939 1.00 98.44 95 VAL A O 1
ATOM 692 N N . THR A 1 96 ? -23.341 -0.742 20.701 1.00 98.31 96 THR A N 1
ATOM 693 C CA . THR A 1 96 ? -24.787 -0.807 20.439 1.00 98.31 96 THR A CA 1
ATOM 694 C C . THR A 1 96 ? -25.102 -2.073 19.653 1.00 98.31 96 THR A C 1
ATOM 696 O O . THR A 1 96 ? -24.471 -2.329 18.627 1.00 98.31 96 THR A O 1
ATOM 699 N N . THR A 1 97 ? -26.068 -2.858 20.120 1.00 98.12 97 THR A N 1
ATOM 700 C CA . THR A 1 97 ? -26.517 -4.107 19.491 1.00 98.12 97 THR A CA 1
ATOM 701 C C . THR A 1 97 ? -28.043 -4.171 19.502 1.00 98.12 97 THR A C 1
ATOM 703 O O . THR A 1 97 ? -28.675 -4.468 20.516 1.00 98.12 97 THR A O 1
ATOM 706 N N . GLY A 1 98 ? -28.655 -3.864 18.355 1.00 98.19 98 GLY A N 1
ATOM 707 C CA . GLY A 1 98 ? -30.102 -3.653 18.290 1.00 98.19 98 GLY A CA 1
ATOM 708 C C . GLY A 1 98 ? -30.515 -2.522 19.234 1.00 98.19 98 GLY A C 1
ATOM 709 O O . GLY A 1 98 ? -29.938 -1.439 19.189 1.00 98.19 98 GLY A O 1
ATOM 710 N N . ASP A 1 99 ? -31.468 -2.799 20.120 1.00 98.25 99 ASP A N 1
ATOM 711 C CA . ASP A 1 99 ? -31.971 -1.839 21.108 1.00 98.25 99 ASP A CA 1
ATOM 712 C C . ASP A 1 99 ? -31.088 -1.697 22.359 1.00 98.25 99 ASP A C 1
ATOM 714 O O . ASP A 1 99 ? -31.374 -0.858 23.215 1.00 98.25 99 ASP A O 1
ATOM 718 N N . SER A 1 100 ? -30.034 -2.508 22.491 1.00 98.56 100 SER A N 1
ATOM 719 C CA . SER A 1 100 ? -29.139 -2.490 23.652 1.00 98.56 100 SER A CA 1
ATOM 720 C C . SER A 1 100 ? -27.949 -1.562 23.432 1.00 98.56 100 SER A C 1
ATOM 722 O O . SER A 1 100 ? -27.268 -1.656 22.413 1.00 98.56 100 SER A O 1
ATOM 724 N N . VAL A 1 101 ? -27.645 -0.721 24.418 1.00 98.62 101 VAL A N 1
ATOM 725 C CA . VAL A 1 101 ? -26.455 0.138 24.454 1.00 98.62 101 VAL A CA 1
ATOM 726 C C . VAL A 1 101 ? -25.686 -0.130 25.742 1.00 98.62 101 VAL A C 1
ATOM 728 O O . VAL A 1 101 ? -26.223 0.082 26.826 1.00 98.62 101 VAL A O 1
ATOM 731 N N . LEU A 1 102 ? -24.426 -0.552 25.626 1.00 98.62 102 LEU A N 1
ATOM 732 C CA . LEU A 1 102 ? -23.458 -0.613 26.723 1.00 98.62 102 LEU A CA 1
ATOM 733 C C . LEU A 1 102 ? -22.468 0.541 2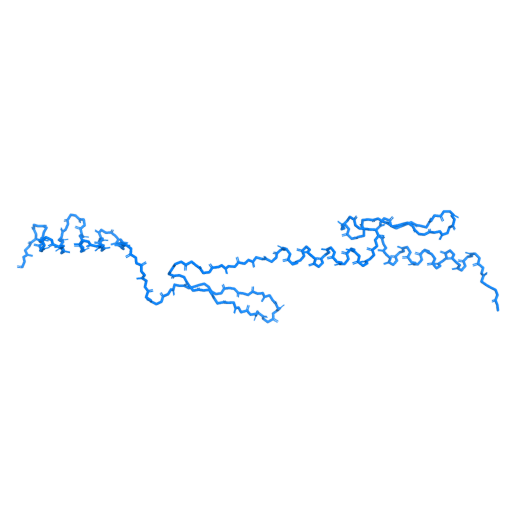6.577 1.00 98.62 102 LEU A C 1
ATOM 735 O O . LEU A 1 102 ? -21.841 0.689 25.530 1.00 98.62 102 LEU A O 1
ATOM 739 N N . ASN A 1 103 ? -22.309 1.361 27.608 1.00 98.44 103 ASN A N 1
ATOM 740 C CA . ASN A 1 103 ? -21.353 2.468 27.619 1.00 98.44 103 ASN A CA 1
ATOM 741 C C . ASN A 1 103 ? -20.886 2.781 29.050 1.00 98.44 103 ASN A C 1
ATOM 743 O O . ASN A 1 103 ? -21.177 2.045 29.993 1.00 98.44 103 ASN A O 1
ATOM 747 N N . ASN A 1 104 ? -20.201 3.911 29.228 1.00 98.06 104 ASN A N 1
ATOM 748 C CA . ASN A 1 104 ? -19.692 4.365 30.526 1.00 98.06 104 ASN A CA 1
ATOM 749 C C . ASN A 1 104 ? -20.769 4.595 31.607 1.00 98.06 104 ASN A C 1
ATOM 751 O O . ASN A 1 104 ? -20.409 4.790 32.771 1.00 98.06 104 ASN A O 1
ATOM 755 N N . ASN A 1 105 ? -22.059 4.602 31.262 1.00 97.75 105 ASN A N 1
ATOM 756 C CA . ASN A 1 105 ? -23.170 4.720 32.207 1.00 97.75 105 ASN A CA 1
ATOM 757 C C . ASN A 1 105 ? -23.791 3.367 32.582 1.00 97.75 105 ASN A C 1
ATOM 759 O O . ASN A 1 105 ? -24.536 3.334 33.557 1.00 97.75 105 ASN A O 1
ATOM 763 N N . GLY A 1 106 ? -23.478 2.279 31.870 1.00 98.44 106 GLY A N 1
ATOM 764 C CA . GLY A 1 106 ? -24.052 0.943 32.062 1.00 98.44 106 GLY A CA 1
ATOM 765 C C . GLY A 1 106 ? -24.733 0.403 30.799 1.00 98.44 106 GLY A C 1
ATOM 766 O O . GLY A 1 106 ? -24.355 0.771 29.688 1.00 98.44 106 GLY A O 1
ATOM 767 N N . LEU A 1 107 ? -25.717 -0.481 30.980 1.00 98.62 107 LEU A N 1
ATOM 768 C CA . LEU A 1 107 ? -26.528 -1.107 29.934 1.00 98.62 107 LEU A CA 1
ATOM 769 C C . LEU A 1 107 ? -27.935 -0.490 29.891 1.00 98.62 107 LEU A C 1
ATOM 771 O O . LEU A 1 107 ? -28.644 -0.493 30.896 1.00 98.62 107 LEU A O 1
ATOM 775 N N . THR A 1 108 ? -28.385 -0.063 28.715 1.00 98.44 108 THR A N 1
ATOM 776 C CA . THR A 1 108 ? -29.763 0.393 28.470 1.00 98.44 108 THR A CA 1
ATOM 777 C C . THR A 1 108 ? -30.379 -0.394 27.322 1.00 98.44 108 THR A C 1
ATOM 779 O O . THR A 1 108 ? -29.728 -0.549 26.294 1.00 98.44 108 THR A O 1
ATOM 782 N N . ILE A 1 109 ? -31.631 -0.838 27.465 1.00 98.44 109 ILE A N 1
ATOM 783 C CA . ILE A 1 109 ? -32.434 -1.409 26.376 1.00 98.44 109 ILE A CA 1
ATOM 784 C C . ILE A 1 109 ? -33.548 -0.416 26.035 1.00 98.44 109 ILE A C 1
ATOM 786 O O . ILE A 1 109 ? -34.325 -0.028 26.913 1.00 98.44 109 ILE A O 1
ATOM 790 N N . LYS A 1 110 ? -33.635 0.021 24.775 1.00 97.50 110 LYS A N 1
ATOM 791 C CA . LYS A 1 110 ? -34.694 0.932 24.315 1.00 97.50 110 LYS A CA 1
ATOM 792 C C . LYS A 1 110 ? -36.077 0.343 24.621 1.00 97.50 110 LYS A C 1
ATOM 794 O O . LYS A 1 110 ? -36.318 -0.830 24.368 1.00 97.50 110 LYS A O 1
ATOM 799 N N . GLU A 1 111 ? -36.964 1.164 25.194 1.00 96.12 111 GLU A N 1
ATOM 800 C CA . GLU A 1 111 ? -38.327 0.767 25.614 1.00 96.12 111 GLU A CA 1
ATOM 801 C C . GLU A 1 111 ? -38.369 -0.446 26.574 1.00 96.12 111 GLU A C 1
ATOM 803 O O . GLU A 1 111 ? -39.413 -1.074 26.784 1.00 96.12 111 GLU A O 1
ATOM 808 N N . GLY A 1 112 ? -37.232 -0.759 27.198 1.00 96.50 112 GLY A N 1
ATOM 809 C CA . GLY A 1 112 ? -37.034 -1.923 28.044 1.00 96.50 112 GLY A CA 1
ATOM 810 C C . GLY A 1 112 ? -36.309 -1.595 29.351 1.00 96.50 112 GLY A C 1
ATOM 811 O O . GLY A 1 112 ? -36.275 -0.440 29.785 1.00 96.50 112 GLY A O 1
ATOM 812 N N . PRO A 1 113 ? -35.780 -2.627 30.025 1.00 98.25 113 PRO A N 1
ATOM 813 C CA . PRO A 1 113 ? -35.007 -2.462 31.250 1.00 98.25 113 PRO A CA 1
ATOM 814 C C . PRO A 1 113 ? -33.661 -1.750 31.039 1.00 98.25 113 PRO A C 1
ATOM 816 O O . PRO A 1 113 ? -33.105 -1.729 29.938 1.00 98.25 113 PRO A O 1
ATOM 819 N N . SER A 1 114 ? -33.087 -1.234 32.123 1.00 98.50 114 SER A N 1
ATOM 820 C CA . SER A 1 114 ? -31.714 -0.725 32.157 1.00 98.50 114 SER A CA 1
ATOM 821 C C . SER A 1 114 ? -31.007 -1.056 33.476 1.00 98.50 114 SER A C 1
ATOM 823 O O . SER A 1 114 ? -31.633 -1.214 34.526 1.00 98.50 114 SER A O 1
ATOM 825 N N . ILE A 1 115 ? -29.681 -1.170 33.405 1.00 98.50 115 ILE A N 1
ATOM 826 C CA . ILE A 1 115 ? -28.758 -1.296 34.535 1.00 98.50 115 ILE A CA 1
ATOM 827 C C . ILE A 1 115 ? -27.718 -0.200 34.353 1.00 98.50 115 ILE A C 1
ATOM 829 O O . ILE A 1 115 ? -26.823 -0.318 33.518 1.00 98.50 115 ILE A O 1
ATOM 833 N N . THR A 1 116 ? -27.838 0.875 35.118 1.00 98.56 116 THR A N 1
ATOM 834 C CA . THR A 1 116 ? -26.961 2.041 34.988 1.00 98.56 116 THR A CA 1
ATOM 835 C C . THR A 1 116 ? -26.304 2.391 36.317 1.00 98.56 116 THR A C 1
ATOM 837 O O . THR A 1 116 ? -26.594 1.789 37.351 1.00 98.56 116 THR A O 1
ATOM 840 N N . LYS A 1 117 ? -25.436 3.405 36.314 1.00 98.19 117 LYS A N 1
ATOM 841 C CA . LYS A 1 117 ? -24.901 4.018 37.541 1.00 98.19 117 LYS A CA 1
ATOM 842 C C . LYS A 1 117 ? -25.990 4.525 38.496 1.00 98.19 117 LYS A C 1
ATOM 844 O O . LYS A 1 117 ? -25.724 4.643 39.686 1.00 98.19 117 LYS A O 1
ATOM 849 N N . GLU A 1 118 ? -27.192 4.806 37.992 1.00 97.75 118 GLU A N 1
ATOM 850 C CA . GLU A 1 118 ? -28.348 5.240 38.791 1.00 97.75 118 GLU A CA 1
ATOM 851 C C . GLU A 1 118 ? -29.119 4.063 39.416 1.00 97.75 118 GLU A C 1
ATOM 853 O O . GLU A 1 118 ? -30.010 4.273 40.236 1.00 97.75 118 GLU A O 1
ATOM 858 N N . GLY A 1 119 ? -28.775 2.820 39.060 1.00 98.06 119 GLY A N 1
ATOM 859 C CA . GLY A 1 119 ? -29.406 1.602 39.563 1.00 98.06 119 GLY A CA 1
ATOM 860 C C . GLY A 1 119 ? -30.083 0.773 38.471 1.00 98.06 119 GLY A C 1
ATOM 861 O O . GLY A 1 119 ? -29.748 0.863 37.287 1.00 98.06 119 GLY A O 1
ATOM 862 N N . ILE A 1 120 ? -31.027 -0.073 38.891 1.00 98.44 120 ILE A N 1
ATOM 863 C CA . ILE A 1 120 ? -31.770 -0.994 38.021 1.00 98.44 120 ILE A CA 1
ATOM 864 C C . ILE A 1 120 ? -33.173 -0.433 37.779 1.00 98.44 120 ILE A C 1
ATOM 866 O O . ILE A 1 120 ? -33.917 -0.186 38.728 1.00 98.44 120 ILE A O 1
ATOM 870 N N . ASN A 1 121 ? -33.557 -0.287 36.511 1.00 98.00 121 ASN A N 1
ATOM 871 C CA . ASN A 1 121 ? -34.915 0.060 36.099 1.00 98.00 121 ASN A CA 1
ATOM 872 C C . ASN A 1 121 ? -35.514 -1.104 35.300 1.00 98.00 121 ASN A C 1
ATOM 874 O O . ASN A 1 121 ? -34.985 -1.484 34.260 1.00 98.00 121 ASN A O 1
ATOM 878 N N . ALA A 1 122 ? -36.639 -1.659 35.756 1.00 98.06 122 ALA A N 1
ATOM 879 C CA . ALA A 1 122 ? -37.298 -2.791 35.101 1.00 98.06 122 ALA A CA 1
ATOM 880 C C . ALA A 1 122 ? -38.092 -2.418 33.832 1.00 98.06 122 ALA A C 1
ATOM 882 O O . ALA A 1 122 ? -38.700 -3.292 33.214 1.00 98.06 122 ALA A O 1
ATOM 883 N N . GLY A 1 123 ? -38.158 -1.139 33.447 1.00 96.50 123 GLY A N 1
ATOM 884 C CA . GLY A 1 123 ? -38.858 -0.709 32.229 1.00 96.50 123 GLY A CA 1
ATOM 885 C C . GLY A 1 123 ? -40.347 -1.085 32.231 1.00 96.50 123 GLY A C 1
ATOM 886 O O . GLY A 1 123 ? -40.886 -1.554 31.222 1.00 96.50 123 GLY A O 1
ATOM 887 N N . GLY A 1 124 ? -40.992 -0.984 33.400 1.00 95.50 124 GLY A N 1
ATOM 888 C CA . GLY A 1 124 ? -42.395 -1.363 33.604 1.00 95.50 124 GLY A CA 1
ATOM 889 C C . GLY A 1 124 ? -42.681 -2.868 33.493 1.00 95.50 124 GLY A C 1
ATOM 890 O O . GLY A 1 124 ? -43.837 -3.252 33.318 1.00 95.50 124 GLY A O 1
ATOM 891 N N . LYS A 1 125 ? -41.656 -3.728 33.548 1.00 93.25 125 LYS A N 1
ATOM 892 C CA . LYS A 1 125 ? -41.798 -5.193 33.565 1.00 93.25 125 LYS A CA 1
ATOM 893 C C . LYS A 1 125 ? -41.779 -5.727 35.002 1.00 93.25 125 LYS A C 1
ATOM 895 O O . LYS A 1 125 ? -41.333 -5.046 35.921 1.00 93.25 125 LYS A O 1
ATOM 900 N N . LYS A 1 126 ? -42.289 -6.950 35.192 1.00 92.69 126 LYS A N 1
ATOM 901 C CA . LYS A 1 126 ? -42.190 -7.667 36.474 1.00 92.69 126 LYS A CA 1
ATOM 902 C C . LYS A 1 126 ? -40.716 -7.968 36.785 1.00 92.69 126 LYS A C 1
ATOM 904 O O . LYS A 1 126 ? -39.958 -8.232 35.853 1.00 92.69 126 LYS A O 1
ATOM 909 N N . ILE A 1 127 ? -40.357 -7.918 38.069 1.00 86.94 127 ILE A N 1
ATOM 910 C CA . ILE A 1 127 ? -39.026 -8.232 38.614 1.00 86.94 127 ILE A CA 1
ATOM 911 C C . ILE A 1 127 ? -39.089 -9.602 39.278 1.00 86.94 127 ILE A C 1
ATOM 913 O O . ILE A 1 127 ? -40.078 -9.825 40.015 1.00 86.94 127 ILE A O 1
#

pLDDT: mean 97.04, std 2.13, range [83.56, 98.62]

Organism: NCBI:txid1310646

Radius of gyration: 34.42 Å; chains: 1; bounding box: 83×29×84 Å

Sequence (127 aa):
EAVNGSQIHNISNSIKNSIGGNTVVNPDGSLTTSNIGGTGKNNINDAISEVKNTAKKAKTTVTEGDNIVVKETVNKDGSTNYEVSTKKDLTLNSVTTGDSVLNNNGLTIKEGPSITKEGINAGGKKI